Protein AF-A0A0L8I0K9-F1 (afdb_monomer_lite)

Foldseek 3Di:
DDDPQDKDFDAAPVRHTQPQAID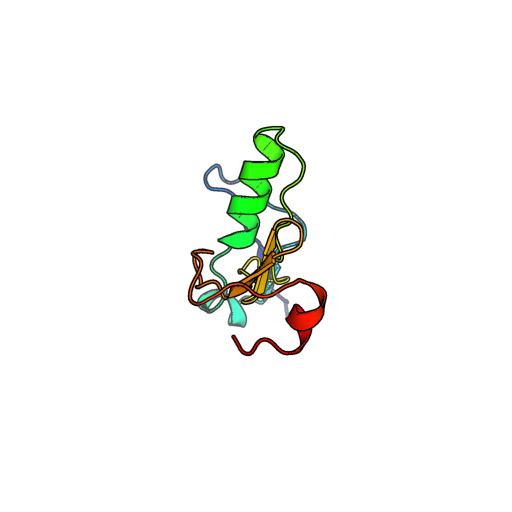TPVCVVVADLLLSRVVVVCVVVVDDQADFCADSNNWGDQWGDHDQWIAGADRNRHGDDDIDGVVCSVVDDD

pLDDT: mean 91.67, std 9.98, range [41.41, 97.88]

Radius of gyration: 14.99 Å; chains: 1; bounding box: 47×28×38 Å

Organism: Octopus bimaculoides (NCBI:txid37653)

Structure (mmCIF, N/CA/C/O backbone):
data_AF-A0A0L8I0K9-F1
#
_entry.id   AF-A0A0L8I0K9-F1
#
loop_
_atom_site.group_PDB
_atom_site.id
_atom_site.type_symbol
_atom_site.label_atom_id
_atom_site.label_alt_id
_atom_site.label_comp_id
_atom_site.label_asym_id
_atom_site.label_entity_id
_atom_site.label_seq_id
_atom_site.pdbx_PDB_ins_code
_atom_site.Cartn_x
_atom_site.Cartn_y
_atom_site.Cartn_z
_atom_site.occupancy
_atom_site.B_iso_or_equiv
_atom_site.auth_seq_id
_atom_site.auth_comp_id
_atom_site.auth_asym_id
_atom_site.auth_atom_id
_atom_site.pdbx_PDB_model_num
ATOM 1 N N . MET A 1 1 ? 33.762 -11.696 -5.843 1.00 41.41 1 MET A N 1
ATOM 2 C CA . MET A 1 1 ? 32.601 -12.206 -6.602 1.00 41.41 1 MET A CA 1
ATOM 3 C C . MET A 1 1 ? 31.413 -11.311 -6.308 1.00 41.41 1 MET A C 1
ATOM 5 O O . MET A 1 1 ? 30.871 -11.368 -5.213 1.00 41.41 1 MET A O 1
ATOM 9 N N . SER A 1 2 ? 31.093 -10.409 -7.234 1.00 46.09 2 SER A N 1
ATOM 10 C CA . SER A 1 2 ? 29.985 -9.462 -7.101 1.00 46.09 2 SER A CA 1
ATOM 11 C C . SER A 1 2 ? 28.661 -10.200 -7.266 1.00 46.09 2 SER A C 1
ATOM 13 O O . SER A 1 2 ? 28.373 -10.716 -8.343 1.00 46.09 2 SER A O 1
ATOM 15 N N . PHE A 1 3 ? 27.862 -10.266 -6.203 1.00 53.00 3 PHE A N 1
ATOM 16 C CA . PHE A 1 3 ? 26.465 -10.670 -6.297 1.00 53.00 3 PHE A CA 1
ATOM 17 C C . PHE A 1 3 ? 25.742 -9.636 -7.172 1.00 53.00 3 PHE A C 1
ATOM 19 O O . PHE A 1 3 ? 25.528 -8.505 -6.737 1.00 53.00 3 PHE A O 1
ATOM 26 N N . LEU A 1 4 ? 25.402 -9.979 -8.419 1.00 57.47 4 LEU A N 1
ATOM 27 C CA . LEU A 1 4 ? 24.453 -9.176 -9.189 1.00 57.47 4 LEU A CA 1
ATOM 28 C C . LEU A 1 4 ? 23.098 -9.253 -8.474 1.00 57.47 4 LEU A C 1
ATOM 30 O O . LEU A 1 4 ? 22.355 -10.225 -8.630 1.00 57.47 4 LEU A O 1
ATOM 34 N N . PHE A 1 5 ? 22.783 -8.229 -7.681 1.00 64.19 5 PHE A N 1
ATOM 35 C CA . PHE A 1 5 ? 21.455 -8.013 -7.117 1.00 64.19 5 PHE A CA 1
ATOM 36 C C . PHE A 1 5 ? 20.499 -7.621 -8.241 1.00 64.19 5 PHE A C 1
ATOM 38 O O . PHE A 1 5 ? 20.195 -6.448 -8.441 1.00 64.19 5 PHE A O 1
ATOM 45 N N . HIS A 1 6 ? 20.042 -8.605 -9.007 1.00 83.38 6 HIS A N 1
ATOM 46 C CA . HIS A 1 6 ? 18.944 -8.381 -9.925 1.00 83.38 6 HIS A CA 1
ATOM 47 C C . HIS A 1 6 ? 17.696 -8.025 -9.102 1.00 83.38 6 HIS A C 1
ATOM 49 O O . HIS A 1 6 ? 17.329 -8.731 -8.152 1.00 83.38 6 HIS A O 1
ATOM 55 N N . ARG A 1 7 ? 17.079 -6.897 -9.448 1.00 87.44 7 ARG A N 1
ATOM 56 C CA . ARG A 1 7 ? 15.874 -6.364 -8.812 1.00 87.44 7 ARG A CA 1
ATOM 57 C C . ARG A 1 7 ? 14.720 -6.421 -9.803 1.00 87.44 7 ARG A C 1
ATOM 59 O O . ARG A 1 7 ? 14.908 -6.183 -10.993 1.00 87.44 7 ARG A O 1
ATOM 66 N N . CYS A 1 8 ? 13.541 -6.741 -9.298 1.00 91.62 8 CYS A N 1
ATOM 67 C CA . CYS A 1 8 ? 12.278 -6.557 -9.991 1.00 91.62 8 CYS A CA 1
ATOM 68 C C . CYS A 1 8 ? 11.696 -5.207 -9.577 1.00 91.62 8 CYS A C 1
ATOM 70 O O . CYS A 1 8 ? 11.900 -4.761 -8.449 1.00 91.62 8 CYS A O 1
ATOM 72 N N . TYR A 1 9 ? 10.944 -4.586 -10.472 1.00 93.88 9 TYR A N 1
ATOM 73 C CA . TYR A 1 9 ? 10.206 -3.362 -10.197 1.00 93.88 9 TYR A CA 1
ATOM 74 C C . TYR A 1 9 ? 8.737 -3.552 -10.551 1.00 93.88 9 TYR A C 1
ATOM 76 O O . TYR A 1 9 ? 8.389 -4.368 -11.410 1.00 93.88 9 TYR A O 1
ATOM 84 N N . CYS A 1 10 ? 7.871 -2.777 -9.912 1.00 96.25 10 CYS A N 1
ATOM 85 C CA . CYS A 1 10 ? 6.469 -2.747 -10.282 1.00 96.25 10 CYS A CA 1
ATOM 86 C C . CYS A 1 10 ? 6.252 -1.897 -11.531 1.00 96.25 10 CYS A C 1
ATOM 88 O O . CYS A 1 10 ? 6.749 -0.777 -11.650 1.00 96.25 10 CYS A O 1
ATOM 90 N N . ALA A 1 11 ? 5.451 -2.425 -12.450 1.00 95.62 11 ALA A N 1
ATOM 91 C CA . ALA A 1 11 ? 4.973 -1.705 -13.618 1.00 95.62 11 ALA A CA 1
ATOM 92 C C . ALA A 1 11 ? 3.442 -1.639 -13.614 1.00 95.62 11 ALA A C 1
ATOM 94 O O . ALA A 1 11 ? 2.760 -2.568 -13.153 1.00 95.62 11 ALA A O 1
ATOM 95 N N . HIS A 1 12 ? 2.903 -0.539 -14.133 1.00 94.69 12 HIS A N 1
ATOM 96 C CA . HIS A 1 12 ? 1.487 -0.415 -14.444 1.00 94.69 12 HIS A CA 1
ATOM 97 C C . HIS A 1 12 ? 1.115 -1.319 -15.634 1.00 94.69 12 HIS A C 1
ATOM 99 O O . HIS A 1 12 ? 1.983 -1.883 -16.301 1.00 94.69 12 HIS A O 1
ATOM 105 N N . THR A 1 13 ? -0.180 -1.512 -15.885 1.00 90.81 13 THR A N 1
ATOM 106 C CA . THR A 1 13 ? -0.669 -2.417 -16.941 1.00 90.81 13 THR A CA 1
ATOM 107 C C . THR A 1 13 ? -0.302 -1.959 -18.353 1.00 90.81 13 THR A C 1
ATOM 109 O O . THR A 1 13 ? -0.307 -2.771 -19.268 1.00 90.81 13 THR A O 1
ATOM 112 N N . ASP A 1 14 ? 0.048 -0.684 -18.527 1.00 91.81 14 ASP A N 1
ATOM 113 C CA . ASP A 1 14 ? 0.572 -0.107 -19.772 1.00 91.81 14 ASP A CA 1
ATOM 114 C C . ASP A 1 14 ? 2.103 -0.243 -19.917 1.00 91.81 14 ASP A C 1
ATOM 116 O O . ASP A 1 14 ? 2.681 0.249 -20.882 1.00 91.81 14 ASP A O 1
ATOM 120 N N . GLY A 1 15 ? 2.772 -0.895 -18.959 1.00 91.38 15 GLY A N 1
ATOM 121 C CA . GLY A 1 15 ? 4.226 -1.052 -18.928 1.00 91.38 15 GLY A CA 1
ATOM 122 C C . GLY A 1 15 ? 4.980 0.103 -18.264 1.00 91.38 15 GLY A C 1
ATOM 123 O O . GLY A 1 15 ? 6.201 0.023 -18.130 1.00 91.38 15 GLY A O 1
ATOM 124 N N . THR A 1 16 ? 4.297 1.153 -17.797 1.00 94.50 16 THR A N 1
ATOM 125 C CA . THR A 1 16 ? 4.957 2.271 -17.114 1.00 94.50 16 THR A CA 1
ATOM 126 C C . THR A 1 16 ? 5.595 1.803 -15.810 1.00 94.50 16 THR A C 1
ATOM 128 O O . THR A 1 16 ? 4.919 1.258 -14.936 1.00 94.50 16 TH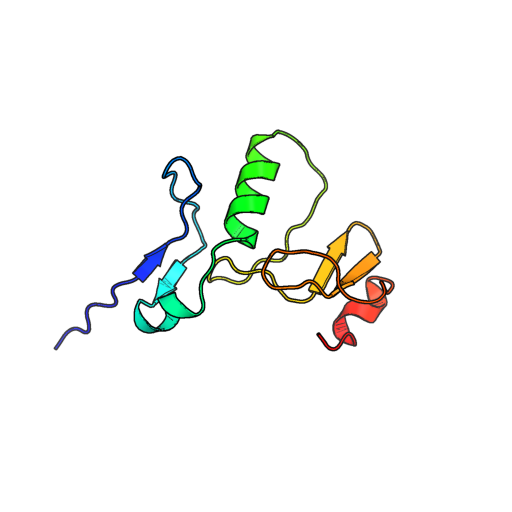R A O 1
ATOM 131 N N . HIS A 1 17 ? 6.893 2.053 -15.647 1.00 94.44 17 HIS A N 1
ATOM 132 C CA . HIS A 1 17 ? 7.602 1.805 -14.394 1.00 94.44 17 HIS A CA 1
ATOM 133 C C . HIS A 1 17 ? 7.026 2.676 -13.268 1.00 94.44 17 HIS A C 1
ATOM 135 O O . HIS A 1 17 ? 6.916 3.893 -13.422 1.00 94.44 17 HIS A O 1
ATOM 141 N N . ILE A 1 18 ? 6.679 2.056 -12.136 1.00 95.62 18 ILE A N 1
ATOM 142 C CA . ILE A 1 18 ? 6.180 2.739 -10.942 1.00 95.62 18 ILE A CA 1
ATOM 143 C C . ILE A 1 18 ? 7.353 2.901 -9.961 1.00 95.62 18 ILE A C 1
ATOM 145 O O . ILE A 1 18 ? 7.743 1.926 -9.315 1.00 95.62 18 ILE A O 1
ATOM 149 N N . PRO A 1 19 ? 7.922 4.113 -9.817 1.00 89.88 19 PRO A N 1
ATOM 150 C CA . PRO A 1 19 ? 9.100 4.321 -8.985 1.00 89.88 19 PRO A CA 1
ATOM 151 C C . PRO A 1 19 ? 8.828 3.987 -7.514 1.00 89.88 19 PRO A C 1
ATOM 153 O O . PRO A 1 19 ? 7.703 4.150 -7.039 1.00 89.88 19 PRO A O 1
ATOM 156 N N . LYS A 1 20 ? 9.888 3.636 -6.772 1.00 91.12 20 LYS A N 1
ATOM 157 C CA . LYS A 1 20 ? 9.897 3.290 -5.330 1.00 91.12 20 LYS A CA 1
ATOM 158 C C . LYS A 1 20 ? 9.384 1.892 -4.979 1.00 91.12 20 LYS A C 1
ATOM 160 O O . LYS A 1 20 ? 9.525 1.502 -3.823 1.00 91.12 20 LYS A O 1
ATOM 165 N N . PHE A 1 21 ? 8.821 1.159 -5.937 1.00 95.19 21 PHE A N 1
ATOM 166 C CA . PHE A 1 21 ? 8.301 -0.184 -5.707 1.00 95.19 21 PHE A CA 1
ATOM 167 C C . PHE A 1 21 ? 9.174 -1.223 -6.399 1.00 95.19 21 PHE A C 1
ATOM 169 O O . PHE A 1 21 ? 9.050 -1.463 -7.601 1.00 95.19 21 PHE A O 1
ATOM 176 N N . GLU A 1 22 ? 10.070 -1.820 -5.620 1.00 93.06 22 GLU A N 1
ATOM 177 C CA . GLU A 1 22 ? 11.079 -2.762 -6.092 1.00 93.06 22 GLU A CA 1
ATOM 178 C C . GLU A 1 22 ? 11.242 -3.917 -5.105 1.00 93.06 22 GLU A C 1
ATOM 180 O O . GLU A 1 22 ? 11.142 -3.748 -3.889 1.00 93.06 22 GLU A O 1
ATOM 185 N N . SER A 1 23 ? 11.563 -5.098 -5.619 1.00 91.81 23 SER A N 1
ATOM 186 C CA . SER A 1 23 ? 11.870 -6.276 -4.811 1.00 91.81 23 SER A CA 1
ATOM 187 C C . SER A 1 23 ? 13.108 -6.989 -5.343 1.00 91.81 23 SER A C 1
ATOM 189 O O . SER A 1 23 ? 13.480 -6.862 -6.508 1.00 91.81 23 SER A O 1
ATOM 191 N N . ALA A 1 24 ? 13.776 -7.770 -4.498 1.00 90.12 24 ALA A N 1
ATOM 192 C CA . ALA A 1 24 ? 14.811 -8.677 -4.981 1.00 90.12 24 ALA A CA 1
ATOM 193 C C . ALA A 1 24 ? 14.179 -9.801 -5.822 1.00 90.12 24 ALA A C 1
ATOM 195 O O . ALA A 1 24 ? 13.032 -10.177 -5.575 1.00 90.12 24 ALA A O 1
ATOM 196 N N . ILE A 1 25 ? 14.922 -10.382 -6.774 1.00 88.62 25 ILE A N 1
ATOM 197 C CA . ILE A 1 25 ? 14.402 -11.496 -7.594 1.00 88.62 25 ILE A CA 1
ATOM 198 C C . ILE A 1 25 ? 13.898 -12.667 -6.739 1.00 88.62 25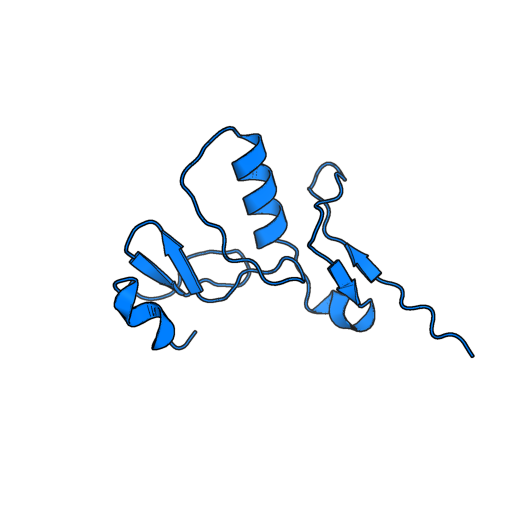 ILE A C 1
ATOM 200 O O . ILE A 1 25 ? 12.850 -13.232 -7.045 1.00 88.62 25 ILE A O 1
ATOM 204 N N . HIS A 1 26 ? 14.600 -13.020 -5.657 1.00 87.88 26 HIS A N 1
ATOM 205 C CA . HIS A 1 26 ? 14.187 -14.129 -4.785 1.00 87.88 26 HIS A CA 1
ATOM 206 C C . HIS A 1 26 ? 12.854 -13.863 -4.064 1.00 87.88 26 HIS A C 1
ATOM 208 O O . HIS A 1 26 ? 12.180 -14.804 -3.665 1.00 87.88 26 HIS A O 1
ATOM 214 N N . GLU A 1 27 ? 12.446 -12.596 -3.964 1.00 87.25 27 GLU A N 1
ATOM 215 C CA . GLU A 1 27 ? 11.177 -12.168 -3.373 1.00 87.25 27 GLU A CA 1
ATOM 216 C C . GLU A 1 27 ? 10.070 -11.949 -4.412 1.00 87.25 27 GLU A C 1
ATOM 218 O O . GLU A 1 27 ? 8.948 -11.612 -4.047 1.00 87.25 27 GLU A O 1
ATOM 223 N N . SER A 1 28 ? 10.345 -12.165 -5.706 1.00 86.50 28 SER A N 1
ATOM 224 C CA . SER A 1 28 ? 9.370 -11.940 -6.787 1.00 86.50 28 SER A CA 1
ATOM 225 C C . SER A 1 28 ? 8.058 -12.705 -6.598 1.00 86.50 28 SER A C 1
ATOM 227 O O . SER A 1 28 ? 7.001 -12.171 -6.911 1.00 86.50 28 SER A O 1
ATOM 229 N N . GLN A 1 29 ? 8.105 -13.910 -6.022 1.00 88.69 29 GLN A N 1
ATOM 230 C CA . GLN A 1 29 ? 6.918 -14.737 -5.766 1.00 88.69 29 GLN A CA 1
ATOM 231 C C . GLN A 1 29 ? 5.964 -14.126 -4.732 1.00 88.69 29 GLN A C 1
ATOM 233 O O . GLN A 1 29 ? 4.783 -14.455 -4.711 1.00 88.69 29 GLN A O 1
ATOM 238 N N . ARG A 1 30 ? 6.472 -13.248 -3.861 1.00 89.00 30 ARG A N 1
ATOM 239 C CA . ARG A 1 30 ? 5.686 -12.564 -2.830 1.00 89.00 30 ARG A CA 1
ATOM 240 C C . ARG A 1 30 ? 5.257 -11.165 -3.257 1.00 89.00 30 ARG A C 1
ATOM 242 O O . ARG A 1 30 ? 4.546 -10.514 -2.505 1.00 89.00 30 ARG A O 1
ATOM 249 N N . THR A 1 31 ? 5.654 -10.704 -4.439 1.00 92.88 31 THR A N 1
ATOM 250 C CA . THR A 1 31 ? 5.361 -9.361 -4.945 1.00 92.88 31 THR A CA 1
ATOM 251 C C . THR A 1 31 ? 4.240 -9.416 -5.982 1.00 92.88 31 THR A C 1
ATOM 253 O O . THR A 1 31 ? 4.405 -10.015 -7.041 1.00 92.88 31 THR A O 1
ATOM 256 N N . ASN A 1 32 ? 3.118 -8.741 -5.725 1.00 95.00 32 ASN A N 1
ATOM 257 C CA . ASN A 1 32 ? 1.981 -8.666 -6.654 1.00 95.00 32 ASN A CA 1
ATOM 258 C C . ASN A 1 32 ? 1.745 -7.262 -7.246 1.00 95.00 32 ASN A C 1
ATOM 260 O O . ASN A 1 32 ? 0.994 -7.118 -8.212 1.00 95.00 32 ASN A O 1
ATOM 264 N N . CYS A 1 33 ? 2.407 -6.228 -6.710 1.00 96.38 33 CYS A N 1
ATOM 265 C CA . CYS A 1 33 ? 2.311 -4.833 -7.160 1.00 96.38 33 CYS A CA 1
ATOM 266 C C . CYS A 1 33 ? 0.903 -4.207 -7.097 1.00 96.38 33 CYS A C 1
ATOM 268 O O . CYS A 1 33 ? 0.687 -3.137 -7.675 1.00 96.38 33 CYS A O 1
ATOM 270 N N . ASN A 1 34 ? -0.064 -4.834 -6.422 1.00 97.25 34 ASN A N 1
ATOM 271 C CA . ASN A 1 34 ? -1.458 -4.388 -6.433 1.00 97.25 34 ASN A CA 1
ATOM 272 C C . ASN A 1 34 ? -1.610 -2.978 -5.845 1.00 97.25 34 ASN A C 1
ATOM 274 O O . ASN A 1 34 ? -2.241 -2.115 -6.458 1.00 97.25 34 ASN A O 1
ATOM 278 N N . CYS A 1 35 ? -0.969 -2.704 -4.704 1.00 97.56 35 CYS A N 1
ATOM 279 C CA . CYS A 1 35 ? -1.039 -1.387 -4.071 1.00 97.56 35 CYS A CA 1
ATOM 280 C C . CYS A 1 35 ? -0.348 -0.319 -4.917 1.00 97.56 35 CYS A C 1
ATOM 282 O O . CYS A 1 35 ? -0.923 0.744 -5.154 1.00 97.56 35 CYS A O 1
ATOM 284 N N . ALA A 1 36 ? 0.846 -0.621 -5.439 1.00 97.31 36 ALA A N 1
ATOM 285 C CA . ALA A 1 36 ? 1.584 0.275 -6.326 1.00 97.31 36 ALA A CA 1
ATOM 286 C C . ALA A 1 36 ? 0.752 0.675 -7.555 1.00 97.31 36 ALA A C 1
ATOM 288 O O . ALA A 1 36 ? 0.657 1.857 -7.888 1.00 97.31 36 ALA A O 1
ATOM 289 N N . ARG A 1 37 ? 0.097 -0.297 -8.201 1.00 97.12 37 ARG A N 1
ATOM 290 C CA . ARG A 1 37 ? -0.750 -0.070 -9.381 1.00 97.12 37 ARG A CA 1
ATOM 291 C C . ARG A 1 37 ? -1.989 0.752 -9.059 1.00 97.12 37 ARG A C 1
ATOM 293 O O . ARG A 1 37 ? -2.289 1.682 -9.804 1.00 97.12 37 ARG A O 1
ATOM 300 N N . HIS A 1 38 ? -2.688 0.448 -7.967 1.00 96.19 38 HIS A N 1
ATOM 301 C CA . HIS A 1 38 ? -3.861 1.222 -7.563 1.00 96.19 38 HIS A CA 1
ATOM 302 C C . HIS A 1 38 ? -3.496 2.654 -7.171 1.00 96.19 38 HIS A C 1
ATOM 304 O O . HIS A 1 38 ? -4.190 3.586 -7.574 1.00 96.19 38 HIS A O 1
ATOM 310 N N . LYS A 1 39 ? -2.386 2.842 -6.449 1.00 95.75 39 LYS A N 1
ATOM 311 C CA . LYS A 1 39 ? -1.861 4.168 -6.121 1.00 95.75 39 LYS A CA 1
ATOM 312 C C . LYS A 1 39 ? -1.537 4.960 -7.387 1.00 95.75 39 LYS A C 1
ATOM 314 O O . LYS A 1 39 ? -2.013 6.080 -7.534 1.00 95.75 39 LYS A O 1
ATOM 319 N N . PHE A 1 40 ? -0.802 4.357 -8.321 1.00 95.50 40 PHE A N 1
ATOM 320 C CA . PHE A 1 40 ? -0.452 4.989 -9.593 1.00 95.50 40 PHE A CA 1
ATOM 321 C C . PHE A 1 40 ? -1.693 5.375 -10.410 1.00 95.50 40 PHE A C 1
ATOM 323 O O . PHE A 1 40 ? -1.789 6.502 -10.888 1.00 95.50 40 PHE A O 1
ATOM 330 N N . ALA A 1 41 ? -2.672 4.473 -10.532 1.00 94.38 41 ALA A N 1
ATOM 331 C CA . ALA A 1 41 ? -3.917 4.746 -11.248 1.00 94.38 41 ALA A CA 1
ATOM 332 C C . ALA A 1 41 ? -4.735 5.869 -10.586 1.00 94.38 41 ALA A C 1
ATOM 334 O O . ALA A 1 41 ? -5.278 6.730 -11.279 1.00 94.38 41 ALA A O 1
ATOM 335 N N . TYR A 1 42 ? 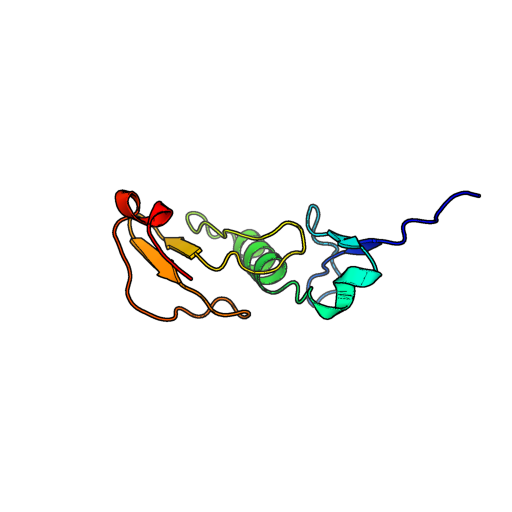-4.790 5.896 -9.250 1.00 94.25 42 TYR A N 1
ATOM 336 C CA . TYR A 1 42 ? -5.470 6.954 -8.505 1.00 94.25 42 TYR A CA 1
ATOM 337 C C . TYR A 1 42 ? -4.794 8.313 -8.720 1.00 94.25 42 TYR A C 1
ATOM 339 O O . TYR A 1 42 ? -5.469 9.276 -9.067 1.00 94.25 42 TYR A O 1
ATOM 347 N N . GLU A 1 43 ? -3.467 8.385 -8.609 1.00 92.81 43 GLU A N 1
ATOM 348 C CA . GLU A 1 43 ? -2.703 9.612 -8.874 1.00 92.81 43 GLU A CA 1
ATOM 349 C C . GLU A 1 43 ? -2.890 10.095 -10.323 1.00 92.81 43 GLU A C 1
ATOM 351 O O . GLU A 1 43 ? -3.091 11.285 -10.566 1.00 92.81 43 GLU A O 1
ATOM 356 N N . LYS A 1 44 ? -2.911 9.172 -11.294 1.00 92.56 44 LYS A N 1
ATOM 357 C CA . LYS A 1 44 ? -3.174 9.483 -12.709 1.00 92.56 44 LYS A CA 1
ATOM 358 C C . LYS A 1 44 ? -4.586 9.996 -12.977 1.00 92.56 44 LYS A C 1
ATOM 360 O O . LYS A 1 44 ? -4.766 10.749 -13.929 1.00 92.56 44 LYS A O 1
ATOM 365 N N . SER A 1 45 ? -5.568 9.629 -12.156 1.00 94.00 45 SER A N 1
ATOM 366 C CA . SER A 1 45 ? -6.947 10.117 -12.297 1.00 94.00 45 SER A CA 1
ATOM 367 C C . SER A 1 45 ? -7.118 11.598 -11.930 1.00 94.00 45 SER A C 1
ATOM 369 O O . SER A 1 45 ? -8.171 12.173 -12.195 1.00 94.00 45 SER A O 1
ATOM 371 N N . GLY A 1 46 ? -6.111 12.220 -11.304 1.00 93.50 46 GLY A N 1
ATOM 372 C CA . GLY A 1 46 ? -6.193 13.592 -10.796 1.00 93.50 46 GLY A CA 1
ATOM 373 C C . GLY A 1 46 ? -7.003 13.728 -9.501 1.00 93.50 46 GLY A C 1
ATOM 374 O O . GLY A 1 46 ? -7.149 14.835 -8.986 1.00 93.50 46 GLY A O 1
ATOM 375 N N . MET A 1 47 ? -7.513 12.622 -8.949 1.00 91.50 47 MET A N 1
ATOM 376 C CA . MET A 1 47 ? -8.151 12.618 -7.638 1.00 91.50 47 MET A CA 1
ATOM 377 C C . MET A 1 47 ? -7.112 12.782 -6.525 1.00 91.50 47 MET A C 1
ATOM 379 O O . MET A 1 47 ? -6.035 12.188 -6.544 1.00 91.50 47 MET A O 1
ATOM 383 N N . ILE A 1 48 ? -7.474 13.558 -5.507 1.00 86.81 48 ILE A N 1
ATOM 384 C CA . ILE A 1 48 ? -6.669 13.787 -4.304 1.00 86.81 48 ILE A CA 1
ATOM 385 C C . ILE A 1 48 ? -7.390 13.231 -3.072 1.00 86.81 48 ILE A C 1
ATOM 387 O O . ILE A 1 48 ? -8.578 12.924 -3.124 1.00 86.81 48 ILE A O 1
ATOM 391 N N . GLY A 1 49 ? -6.672 13.057 -1.961 1.00 86.81 49 GLY A N 1
ATOM 392 C CA . GLY A 1 49 ? -7.284 12.763 -0.657 1.00 86.81 49 GLY A CA 1
ATOM 393 C C . GLY A 1 49 ? -7.407 11.288 -0.261 1.00 86.81 49 GLY A C 1
ATOM 394 O O . GLY A 1 49 ? -7.802 11.017 0.868 1.00 86.81 49 GLY A O 1
ATOM 395 N N . LYS A 1 50 ? -7.018 10.332 -1.115 1.00 90.50 50 LYS A N 1
ATOM 396 C CA . LYS A 1 50 ? -6.874 8.924 -0.713 1.00 90.50 50 LYS A CA 1
ATOM 397 C C . LYS A 1 50 ? -5.416 8.605 -0.413 1.00 90.50 50 LYS A C 1
ATOM 399 O O . LYS A 1 50 ? -4.547 8.802 -1.261 1.00 90.50 50 LYS A O 1
ATOM 404 N N . LEU A 1 51 ? -5.162 8.068 0.775 1.00 91.50 51 LEU A N 1
ATOM 405 C CA . LEU A 1 51 ? -3.861 7.525 1.144 1.00 91.50 51 LEU A CA 1
ATOM 406 C C . LEU A 1 51 ? -3.812 6.031 0.802 1.00 91.50 51 LEU A C 1
ATOM 408 O O . LEU A 1 51 ? -4.744 5.290 1.103 1.00 91.50 51 LEU A O 1
ATOM 412 N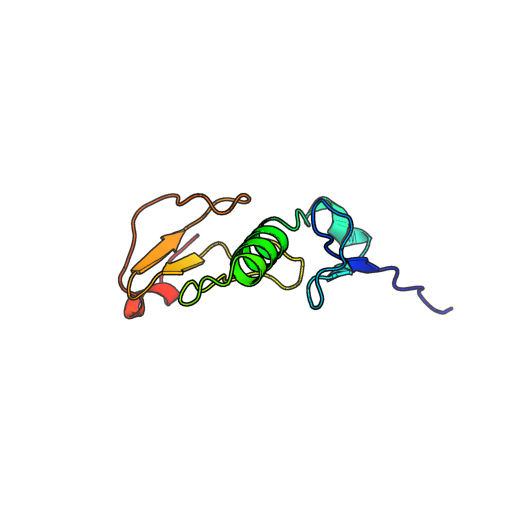 N . PHE A 1 52 ? -2.715 5.596 0.184 1.00 95.12 52 PHE A N 1
ATOM 413 C CA . PHE A 1 52 ? -2.413 4.184 -0.047 1.00 95.12 52 PHE A CA 1
ATOM 414 C C . PHE A 1 52 ? -1.194 3.804 0.787 1.00 95.12 52 PHE A C 1
ATOM 416 O O . PHE A 1 52 ? -0.100 4.329 0.554 1.00 95.12 52 PHE A O 1
ATOM 423 N N . LEU A 1 53 ? -1.382 2.903 1.751 1.00 96.00 53 LEU A N 1
ATOM 424 C CA . LEU A 1 53 ? -0.286 2.350 2.540 1.00 96.00 53 LEU A CA 1
ATOM 425 C C . LEU A 1 53 ? 0.260 1.129 1.798 1.00 96.00 53 LEU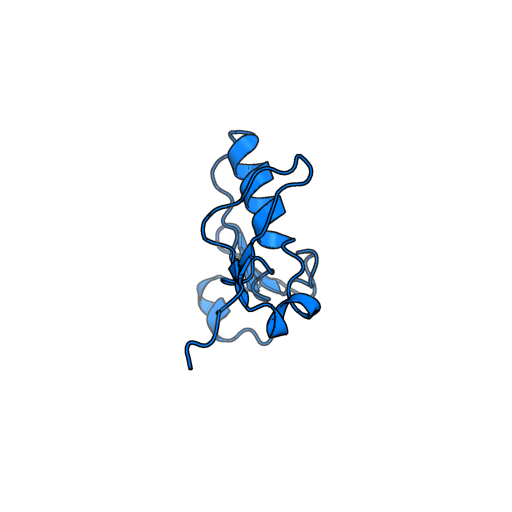 A C 1
ATOM 427 O O . LEU A 1 53 ? -0.317 0.047 1.844 1.00 96.00 53 LEU A O 1
ATOM 431 N N . CYS A 1 54 ? 1.350 1.315 1.064 1.00 97.06 54 CYS A N 1
ATOM 432 C CA . CYS A 1 54 ? 1.987 0.244 0.305 1.00 97.06 54 CYS A CA 1
ATOM 433 C C . CYS A 1 54 ? 3.302 -0.170 0.963 1.00 97.06 54 CYS A C 1
ATOM 435 O O . CYS A 1 54 ? 4.041 0.676 1.471 1.00 97.06 54 CYS A O 1
ATOM 437 N N . GLU A 1 55 ? 3.615 -1.458 0.902 1.00 96.19 55 GLU A N 1
ATOM 438 C CA . GLU A 1 55 ? 4.949 -1.971 1.202 1.00 96.19 55 GLU A CA 1
ATOM 439 C C . GLU A 1 55 ? 5.941 -1.594 0.087 1.00 96.19 55 GLU A C 1
ATOM 441 O O . GLU A 1 55 ? 5.552 -1.246 -1.032 1.00 96.19 55 GLU A O 1
ATOM 446 N N . SER A 1 56 ? 7.245 -1.673 0.370 1.00 94.25 56 SER A N 1
ATOM 447 C CA . SER A 1 56 ? 8.306 -1.331 -0.595 1.00 94.25 56 SER A CA 1
ATOM 448 C C . SER A 1 56 ? 8.343 -2.249 -1.819 1.00 94.25 56 SER A C 1
ATOM 450 O O . SER A 1 56 ? 8.790 -1.832 -2.881 1.00 94.25 56 SER A O 1
ATOM 452 N N . ASN A 1 57 ? 7.826 -3.470 -1.697 1.00 94.12 57 ASN A N 1
ATOM 453 C CA . ASN A 1 57 ? 7.646 -4.407 -2.806 1.00 94.12 57 ASN A CA 1
ATOM 454 C C . ASN A 1 57 ? 6.417 -4.071 -3.682 1.00 94.12 57 ASN A C 1
ATOM 456 O O . ASN A 1 57 ? 6.208 -4.710 -4.703 1.00 94.12 57 ASN A O 1
ATOM 460 N N . GLY A 1 58 ? 5.598 -3.079 -3.315 1.00 96.31 58 GLY A N 1
ATOM 461 C CA . GLY A 1 58 ? 4.393 -2.688 -4.052 1.00 96.31 58 GLY A CA 1
ATOM 462 C C . GLY A 1 58 ? 3.111 -3.423 -3.653 1.00 96.31 58 GLY A C 1
ATOM 463 O O . GLY A 1 58 ? 2.059 -3.158 -4.245 1.00 96.31 58 GLY A O 1
ATOM 464 N N . ASN A 1 59 ? 3.167 -4.294 -2.646 1.00 97.44 59 ASN A N 1
ATOM 465 C CA . ASN A 1 59 ? 1.995 -4.923 -2.049 1.00 97.44 59 ASN A CA 1
ATOM 466 C C . ASN A 1 59 ? 1.244 -3.958 -1.132 1.00 97.44 59 ASN A C 1
ATOM 468 O O . ASN A 1 59 ? 1.738 -2.894 -0.748 1.00 97.44 59 ASN A O 1
ATOM 472 N N . TYR A 1 60 ? 0.029 -4.349 -0.764 1.00 97.88 60 TYR A N 1
ATOM 473 C CA . TYR A 1 60 ? -0.728 -3.664 0.270 1.00 97.88 60 TYR A CA 1
ATOM 474 C C . TYR A 1 60 ? -0.100 -3.885 1.641 1.00 97.88 60 TYR A C 1
ATOM 476 O O . TYR A 1 60 ? 0.145 -5.022 2.032 1.00 97.88 60 TYR A O 1
ATOM 484 N N . ASN A 1 61 ? 0.079 -2.802 2.402 1.00 96.88 61 ASN A N 1
ATOM 485 C CA . ASN A 1 61 ? 0.135 -2.953 3.846 1.00 96.88 61 ASN A CA 1
ATOM 486 C C . ASN A 1 61 ? -1.221 -3.504 4.299 1.00 96.88 61 ASN A C 1
ATOM 488 O O . ASN A 1 61 ? -2.268 -3.012 3.863 1.00 96.88 61 ASN A O 1
ATOM 492 N N . LYS A 1 62 ? -1.206 -4.519 5.161 1.00 96.81 62 LYS A N 1
ATOM 493 C CA . LYS A 1 62 ? -2.433 -5.168 5.625 1.00 96.81 62 LYS A CA 1
ATOM 494 C C . LYS A 1 62 ? -3.403 -4.211 6.312 1.00 96.81 62 LYS A C 1
ATOM 496 O O . LYS A 1 62 ? -4.592 -4.492 6.326 1.00 96.81 62 LYS A O 1
ATOM 501 N N . ILE A 1 63 ? -2.925 -3.095 6.853 1.00 96.81 63 ILE A N 1
ATOM 502 C CA . ILE A 1 63 ? -3.754 -2.018 7.385 1.00 96.81 63 ILE A CA 1
ATOM 503 C C . ILE A 1 63 ? -3.836 -0.912 6.332 1.00 96.81 63 ILE A C 1
ATOM 505 O O . ILE A 1 63 ? -2.820 -0.394 5.869 1.00 96.81 63 ILE A O 1
ATOM 509 N N . GLN A 1 64 ? -5.054 -0.515 5.973 1.00 97.44 64 GLN A N 1
ATOM 510 C CA . GLN A 1 64 ? -5.321 0.695 5.195 1.00 97.44 64 GLN A CA 1
ATOM 511 C C . GLN A 1 64 ? -6.140 1.669 6.025 1.00 97.44 64 GLN A C 1
ATOM 513 O O . GLN A 1 64 ? -6.966 1.260 6.836 1.00 97.44 64 GLN A O 1
ATOM 518 N N . CYS A 1 65 ? -5.955 2.961 5.774 1.00 95.56 65 CYS A N 1
ATOM 519 C CA . CYS A 1 65 ? -6.714 4.013 6.432 1.00 95.56 65 CYS A CA 1
ATOM 520 C C . CYS A 1 65 ? -7.334 4.951 5.399 1.00 95.56 65 CYS A C 1
ATOM 522 O O . CYS A 1 65 ? -6.703 5.313 4.406 1.00 95.56 65 CYS A O 1
ATOM 524 N N . ASN A 1 66 ? -8.575 5.356 5.645 1.00 93.06 66 ASN A N 1
ATOM 525 C CA . ASN A 1 66 ? -9.265 6.381 4.879 1.00 93.06 66 ASN A CA 1
ATOM 526 C C . ASN A 1 66 ? -9.934 7.367 5.843 1.00 93.06 66 ASN A C 1
ATOM 528 O O . ASN A 1 66 ? -10.805 6.984 6.626 1.00 93.06 66 ASN A O 1
ATOM 532 N N . GLY A 1 67 ? -9.509 8.631 5.804 1.00 91.50 67 GLY A N 1
ATOM 533 C CA . GLY A 1 67 ? -9.897 9.620 6.808 1.00 91.50 67 GLY A CA 1
ATOM 534 C C . GLY A 1 67 ? -9.461 9.187 8.211 1.00 91.50 67 GLY A C 1
ATOM 535 O O . GLY A 1 67 ? -8.291 8.892 8.438 1.00 91.50 67 GLY A O 1
ATOM 536 N N . SER A 1 68 ? -10.410 9.132 9.145 1.00 94.44 68 SER A N 1
ATOM 537 C CA . SER A 1 68 ? -10.186 8.720 10.536 1.00 94.44 68 SER A CA 1
ATOM 538 C C . SER A 1 68 ? -10.425 7.229 10.794 1.00 94.44 68 SER A C 1
ATOM 540 O O . SER A 1 68 ? -10.389 6.814 11.951 1.00 94.44 68 SER A O 1
ATOM 542 N N . ALA A 1 69 ? -10.676 6.423 9.757 1.00 95.75 69 ALA A N 1
ATOM 543 C CA . ALA A 1 69 ? -10.989 5.002 9.889 1.00 95.75 69 ALA A CA 1
ATOM 544 C C . ALA A 1 69 ? -9.904 4.121 9.257 1.00 95.75 69 ALA A C 1
ATOM 546 O O . ALA A 1 69 ? -9.550 4.316 8.093 1.00 95.75 69 ALA A O 1
ATOM 547 N N . CYS A 1 70 ? -9.427 3.120 9.995 1.00 97.25 70 CYS A N 1
ATOM 548 C CA . CYS A 1 70 ? -8.466 2.120 9.530 1.00 97.25 70 CYS A CA 1
ATOM 549 C C . CYS A 1 70 ? -9.081 0.720 9.555 1.00 97.25 70 CYS A C 1
ATOM 551 O O . CYS A 1 70 ? -9.905 0.427 10.415 1.00 97.25 70 CYS A O 1
ATOM 553 N N . TYR A 1 71 ? -8.718 -0.133 8.602 1.00 96.94 71 TYR A N 1
ATOM 554 C CA . TYR A 1 71 ? -9.293 -1.465 8.407 1.00 96.94 71 TYR A CA 1
ATOM 555 C C . TYR A 1 71 ? -8.260 -2.425 7.808 1.00 96.94 71 TYR A C 1
ATOM 557 O O . TYR A 1 71 ? -7.320 -1.987 7.138 1.00 96.94 71 TYR A O 1
ATOM 565 N N . CYS A 1 72 ? -8.442 -3.730 8.031 1.00 97.88 72 CYS A N 1
ATOM 566 C CA . CYS A 1 72 ? -7.595 -4.726 7.387 1.00 97.88 72 CYS A CA 1
ATOM 567 C C . CYS A 1 72 ? -7.960 -4.852 5.901 1.00 97.88 72 CYS A C 1
ATOM 569 O O . CYS A 1 72 ? -9.119 -4.673 5.509 1.00 97.88 72 CYS A O 1
ATOM 571 N N . VAL A 1 73 ? -6.982 -5.180 5.063 1.00 97.62 73 VAL A N 1
ATOM 572 C CA . VAL A 1 73 ? -7.184 -5.514 3.653 1.00 97.62 73 VAL A CA 1
ATOM 573 C C . VAL A 1 73 ? -6.519 -6.832 3.290 1.00 97.62 73 VAL A C 1
ATOM 575 O O . VAL A 1 73 ? -5.532 -7.235 3.903 1.00 97.62 73 VAL A O 1
ATOM 578 N N . ASP A 1 74 ? -7.068 -7.494 2.278 1.00 97.06 74 ASP A N 1
ATOM 579 C CA . ASP A 1 74 ? -6.420 -8.626 1.626 1.00 97.06 74 ASP A CA 1
ATOM 580 C C . ASP A 1 74 ? -5.351 -8.176 0.606 1.00 97.06 74 ASP A C 1
ATOM 582 O O . ASP A 1 74 ? -5.068 -6.988 0.422 1.00 97.06 74 ASP A O 1
ATOM 586 N N . GLU A 1 75 ? -4.758 -9.144 -0.094 1.00 96.25 75 GLU A N 1
ATOM 587 C CA . GLU A 1 75 ? -3.678 -8.922 -1.062 1.00 96.25 75 GLU A CA 1
ATOM 588 C C . GLU A 1 75 ? -4.072 -8.058 -2.271 1.00 96.25 75 GLU A C 1
ATOM 590 O O . GLU A 1 75 ? -3.192 -7.512 -2.947 1.00 96.25 75 GLU A O 1
ATOM 595 N N . VAL A 1 76 ? -5.372 -7.914 -2.558 1.00 96.19 76 VAL A N 1
ATOM 596 C CA . VAL A 1 76 ? -5.890 -7.057 -3.639 1.00 96.19 76 VAL A CA 1
ATOM 597 C C . VAL A 1 76 ? -6.373 -5.697 -3.128 1.00 96.19 76 VAL A C 1
ATOM 599 O O . VAL A 1 76 ? -6.806 -4.855 -3.918 1.00 96.19 76 VAL A O 1
ATOM 602 N N . GLY A 1 77 ? -6.260 -5.444 -1.820 1.00 95.88 77 GLY A N 1
ATOM 603 C CA . GLY A 1 77 ? -6.664 -4.192 -1.186 1.00 95.88 77 GLY A CA 1
ATOM 604 C C . GLY A 1 77 ? -8.149 -4.132 -0.833 1.00 95.88 77 GLY A C 1
ATOM 605 O O . GLY A 1 77 ? -8.673 -3.043 -0.584 1.00 95.88 77 GLY A O 1
ATOM 606 N N . LYS A 1 78 ? -8.855 -5.269 -0.830 1.00 96.62 78 LYS A N 1
ATOM 607 C CA . LYS A 1 78 ? -10.258 -5.330 -0.421 1.00 96.62 78 LYS A CA 1
ATOM 608 C C . LYS A 1 78 ? -10.335 -5.362 1.097 1.00 96.62 78 LYS A C 1
ATOM 610 O O . LYS A 1 78 ? -9.650 -6.147 1.744 1.00 96.62 78 LYS A O 1
ATOM 615 N N . ARG A 1 79 ? -11.215 -4.531 1.663 1.00 96.12 79 ARG A N 1
ATOM 616 C CA . ARG A 1 79 ? -11.469 -4.501 3.106 1.00 96.12 79 ARG A CA 1
ATOM 617 C C . ARG A 1 79 ? -11.916 -5.871 3.614 1.00 96.12 79 ARG A C 1
ATOM 619 O O . ARG A 1 79 ? -12.901 -6.422 3.118 1.00 96.12 79 ARG A O 1
ATOM 626 N N . VAL A 1 80 ? -11.244 -6.343 4.656 1.00 95.94 80 VAL A N 1
ATOM 627 C CA . VAL A 1 80 ? -11.605 -7.516 5.448 1.00 95.94 80 VAL A CA 1
ATOM 628 C C . VAL A 1 80 ? -11.719 -7.095 6.914 1.00 95.94 80 VAL A C 1
ATOM 630 O O . VAL A 1 80 ? -10.879 -6.361 7.422 1.00 95.94 80 VAL A O 1
ATOM 633 N N . GLY A 1 81 ? -12.790 -7.511 7.586 1.00 91.25 81 GLY A N 1
ATOM 634 C CA . GLY A 1 81 ? -13.056 -7.124 8.974 1.00 91.25 81 GLY A CA 1
ATOM 635 C C . GLY A 1 81 ? -13.584 -5.697 9.164 1.00 91.25 81 GLY A C 1
ATOM 636 O O . GLY A 1 81 ? -13.926 -4.986 8.209 1.00 91.25 81 GLY A O 1
ATOM 637 N N . ASP A 1 82 ? -13.684 -5.320 10.436 1.00 93.88 82 ASP A N 1
ATOM 638 C CA . ASP A 1 82 ? -14.227 -4.040 10.876 1.00 93.88 82 ASP A CA 1
ATOM 639 C C . ASP A 1 82 ? -13.198 -2.912 10.794 1.00 93.88 82 ASP A C 1
ATOM 641 O O . ASP A 1 82 ? -11.985 -3.125 10.717 1.00 93.88 82 ASP A O 1
ATOM 645 N N . SER A 1 83 ? -13.706 -1.681 10.802 1.00 96.12 83 SER A N 1
ATOM 646 C CA . SER A 1 83 ? -12.875 -0.486 10.870 1.00 96.12 83 SER A CA 1
ATOM 647 C C . SER A 1 83 ? -12.791 0.056 12.290 1.00 96.12 83 SER A C 1
ATOM 649 O O . SER A 1 83 ? -13.812 0.172 12.966 1.00 96.12 83 SER A O 1
ATOM 651 N N . VAL A 1 84 ? -11.602 0.487 12.690 1.00 96.69 84 VAL A N 1
ATOM 652 C CA . VAL A 1 84 ? -11.348 1.192 13.952 1.00 96.69 84 VAL A CA 1
ATOM 653 C C . VAL A 1 84 ? -10.997 2.653 13.690 1.00 96.69 84 VAL A C 1
ATOM 655 O O . VAL A 1 84 ? -10.652 3.030 12.568 1.00 96.69 84 VAL A O 1
ATOM 658 N N . HIS A 1 85 ? -11.063 3.486 14.728 1.00 97.38 85 HIS A N 1
ATOM 659 C CA . HIS A 1 85 ? -10.555 4.852 14.639 1.00 97.38 85 HIS A CA 1
ATOM 660 C C . HIS A 1 85 ? -9.028 4.841 14.458 1.00 97.38 85 HIS A C 1
ATOM 662 O O . HIS A 1 85 ? -8.346 3.993 15.028 1.00 97.38 85 HIS A O 1
ATOM 668 N N . VAL A 1 86 ? -8.470 5.797 13.713 1.00 95.38 86 VAL A N 1
ATOM 669 C CA . VAL A 1 86 ? -7.028 5.879 13.405 1.00 95.38 86 VAL A CA 1
ATOM 670 C C . VAL A 1 86 ? -6.141 5.861 14.654 1.00 95.38 86 VAL A C 1
ATOM 672 O O . VAL A 1 86 ? -5.054 5.302 14.625 1.00 95.38 86 VAL A O 1
ATOM 675 N N . SER A 1 87 ? -6.625 6.371 15.790 1.00 96.12 87 SER A N 1
ATOM 676 C CA . SER A 1 87 ? -5.902 6.309 17.072 1.00 96.12 87 SER A CA 1
ATOM 677 C C . SER A 1 87 ? -5.701 4.889 17.616 1.00 96.12 87 SER A C 1
ATOM 679 O O . SER A 1 87 ? -4.965 4.707 18.577 1.00 96.12 87 SER A O 1
ATOM 681 N N . GLN A 1 88 ? -6.388 3.894 17.056 1.00 96.12 88 GLN A N 1
ATOM 682 C CA . GLN A 1 88 ? -6.313 2.489 17.449 1.00 96.12 88 GLN A CA 1
ATOM 683 C C . GLN A 1 88 ? -5.629 1.622 16.384 1.00 96.12 88 GLN A C 1
ATOM 685 O O . GLN A 1 88 ? -5.528 0.411 16.572 1.00 96.12 88 GLN A O 1
ATOM 690 N N . SER A 1 89 ? -5.149 2.206 15.276 1.00 92.94 89 SER A N 1
ATOM 691 C CA . SER A 1 89 ? -4.590 1.438 14.157 1.00 92.94 89 SER A CA 1
ATOM 692 C C . SER A 1 89 ? -3.358 0.619 14.545 1.00 92.94 89 SER A C 1
ATOM 694 O O . SER A 1 89 ? -3.134 -0.443 13.983 1.00 92.94 89 SER A O 1
ATOM 696 N N . GLU A 1 90 ? -2.576 1.085 15.521 1.00 90.81 90 GLU A N 1
ATOM 697 C CA . GLU A 1 90 ? -1.383 0.386 16.021 1.00 90.81 90 GLU A CA 1
ATOM 698 C C . GLU A 1 90 ? -1.713 -0.934 16.737 1.00 90.81 90 GLU A C 1
ATOM 700 O O . GLU A 1 90 ? -0.901 -1.854 16.747 1.00 90.81 90 GLU A O 1
ATOM 705 N N . TYR A 1 91 ? -2.922 -1.062 17.290 1.00 93.19 91 TYR A N 1
ATOM 706 C CA . TYR A 1 91 ? -3.369 -2.268 17.994 1.00 93.19 91 TYR A CA 1
ATOM 707 C C . TYR A 1 91 ? -4.099 -3.259 17.083 1.00 93.19 91 TYR A C 1
ATOM 709 O O . TYR A 1 91 ? -4.540 -4.317 17.537 1.00 93.19 91 TYR A O 1
ATOM 717 N N . MET A 1 92 ? -4.263 -2.928 15.802 1.00 93.25 92 MET A N 1
ATOM 718 C CA . MET A 1 92 ? -4.891 -3.829 14.847 1.00 93.25 92 MET A CA 1
ATOM 719 C C . MET A 1 92 ? -3.971 -5.012 14.552 1.00 93.25 92 MET A C 1
ATOM 721 O O . MET A 1 92 ? -2.809 -4.836 14.199 1.00 93.25 92 MET A O 1
ATOM 725 N N . THR A 1 93 ? -4.515 -6.224 14.641 1.00 93.06 93 THR A N 1
ATOM 726 C CA . THR A 1 93 ? -3.834 -7.434 14.171 1.00 93.06 93 THR A CA 1
ATOM 727 C C . THR A 1 93 ? -4.472 -7.881 12.862 1.00 93.06 93 THR A C 1
ATOM 729 O O . THR A 1 93 ? -5.556 -8.464 12.860 1.00 93.06 93 THR A O 1
ATOM 732 N N . CYS A 1 94 ? -3.779 -7.572 11.768 1.00 91.81 94 CYS A N 1
ATOM 733 C CA . CYS A 1 94 ? -4.011 -8.083 10.423 1.00 91.81 94 CYS A CA 1
ATOM 734 C C . CYS A 1 94 ? -2.785 -8.947 10.036 1.00 91.81 94 CYS A C 1
ATOM 736 O O . CYS A 1 94 ? -2.951 -9.988 9.370 1.00 91.81 94 CYS A O 1
#

InterPro domains:
  IPR000716 Thyroglobulin type-1 [PF00086] (54-87)
  IPR000716 Thyroglobulin type-1 [PS51162] (30-94)
  IPR036857 Thyroglobulin type-1 superfamily [G3DSA:4.10.800.10] (30-94)
  IPR036857 Thyroglobulin type-1 superfamily [SSF57610] (7-86)

Sequence (94 aa):
MSFLFHRCYCAHTDGTHIPKFESAIHESQRTNCNCARHKFAYEKSGMIGKLFLCESNGNYNKIQCNGSACYCVDEVGKRVGDSVHVSQSEYMTC

Secondary structure (DSSP, 8-state):
------EEEEE-TTS-EEEEEEEEGGGGGG---HHHHHHHHHHHTT--S----B-TTSPBPSEEEETTEEEEE-TT--EEEEEEEGGGGGG---